Protein AF-A0A9X1MHQ8-F1 (afdb_monomer_lite)

Structure (mmCIF, N/CA/C/O backbone):
data_AF-A0A9X1MHQ8-F1
#
_entry.id   AF-A0A9X1MHQ8-F1
#
loop_
_atom_site.group_PDB
_atom_site.id
_atom_site.type_symbol
_atom_site.label_atom_id
_atom_site.label_alt_id
_atom_site.label_comp_id
_atom_site.label_asym_id
_atom_site.label_entity_id
_atom_site.label_seq_id
_atom_site.pdbx_PDB_ins_code
_atom_site.Cartn_x
_atom_site.Cartn_y
_atom_site.Cartn_z
_atom_site.occupancy
_atom_site.B_iso_or_equiv
_atom_site.auth_seq_id
_atom_site.auth_comp_id
_atom_site.auth_asym_id
_atom_site.auth_atom_id
_atom_site.pdbx_PDB_model_num
ATOM 1 N N . MET A 1 1 ? 14.483 4.955 -11.525 1.00 68.50 1 MET A N 1
ATOM 2 C CA . MET A 1 1 ? 13.405 4.207 -12.190 1.00 68.50 1 MET A CA 1
ATOM 3 C C . MET A 1 1 ? 12.081 4.631 -11.593 1.00 68.50 1 MET A C 1
ATOM 5 O O . MET A 1 1 ? 12.016 4.804 -10.376 1.00 68.50 1 MET A O 1
ATOM 9 N N . ASP A 1 2 ? 11.087 4.879 -12.437 1.00 77.19 2 ASP A N 1
ATOM 10 C CA . ASP A 1 2 ? 9.740 5.229 -11.995 1.00 77.19 2 ASP A CA 1
ATOM 11 C C . ASP A 1 2 ? 8.986 3.965 -11.579 1.00 77.19 2 ASP A C 1
ATOM 13 O O . ASP A 1 2 ? 9.065 2.950 -12.263 1.00 77.19 2 ASP A O 1
ATOM 17 N N . VAL A 1 3 ? 8.275 4.035 -10.454 1.00 85.62 3 VAL A N 1
ATOM 18 C CA . VAL A 1 3 ? 7.381 2.970 -9.986 1.00 85.62 3 VAL A CA 1
ATOM 19 C C . VAL A 1 3 ? 5.959 3.497 -10.059 1.00 85.62 3 VAL A C 1
ATOM 21 O O . VAL A 1 3 ? 5.687 4.621 -9.617 1.00 85.62 3 VAL A O 1
ATOM 24 N N . TRP A 1 4 ? 5.069 2.689 -10.622 1.00 90.44 4 TRP A N 1
ATOM 25 C CA . TRP A 1 4 ? 3.638 2.951 -10.620 1.00 90.44 4 TRP A CA 1
ATOM 26 C C . TRP A 1 4 ? 3.010 2.378 -9.359 1.00 90.44 4 TRP A C 1
ATOM 28 O O . TRP A 1 4 ? 3.450 1.357 -8.839 1.00 90.44 4 TRP A O 1
ATOM 38 N N . ILE A 1 5 ? 2.000 3.048 -8.825 1.00 90.38 5 ILE A N 1
ATOM 39 C CA . ILE A 1 5 ? 1.285 2.567 -7.647 1.00 90.38 5 ILE A CA 1
ATOM 40 C C . ILE A 1 5 ? -0.200 2.718 -7.894 1.00 90.38 5 ILE A C 1
ATOM 42 O O . ILE A 1 5 ? -0.656 3.806 -8.247 1.00 90.38 5 ILE A O 1
ATOM 46 N N . GLU A 1 6 ? -0.949 1.646 -7.685 1.00 91.94 6 GLU A N 1
ATOM 47 C CA . GLU A 1 6 ? -2.400 1.708 -7.685 1.00 91.94 6 GLU A CA 1
ATOM 48 C C . GLU A 1 6 ? -2.899 2.267 -6.349 1.00 91.94 6 GLU A C 1
ATOM 50 O O . GLU A 1 6 ? -2.541 1.811 -5.263 1.00 91.94 6 GLU A O 1
ATOM 55 N N . THR A 1 7 ? -3.710 3.313 -6.433 1.00 91.38 7 THR A N 1
ATOM 56 C CA . THR A 1 7 ? -4.406 3.906 -5.288 1.00 91.38 7 THR A CA 1
ATOM 57 C C . THR A 1 7 ? -5.642 3.083 -4.926 1.00 91.38 7 THR A C 1
ATOM 59 O O . THR A 1 7 ? -6.198 2.383 -5.763 1.00 91.38 7 THR A O 1
ATOM 62 N N . ALA A 1 8 ? -6.175 3.251 -3.716 1.00 89.19 8 ALA A N 1
ATOM 63 C CA . ALA A 1 8 ? -7.423 2.612 -3.286 1.00 89.19 8 ALA A CA 1
ATOM 64 C C . ALA A 1 8 ? -8.642 2.976 -4.163 1.00 89.19 8 ALA A C 1
ATOM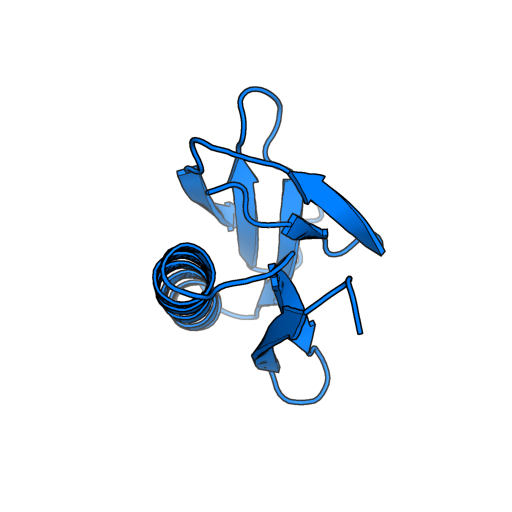 66 O O . ALA A 1 8 ? -9.670 2.310 -4.097 1.00 89.19 8 ALA A O 1
ATOM 67 N N . ALA A 1 9 ? -8.537 4.037 -4.970 1.00 86.94 9 ALA A N 1
ATOM 68 C CA . ALA A 1 9 ? -9.543 4.442 -5.948 1.00 86.94 9 ALA A CA 1
ATOM 69 C C . ALA A 1 9 ? -9.346 3.799 -7.340 1.00 86.94 9 ALA A C 1
ATOM 71 O O . ALA A 1 9 ? -10.075 4.149 -8.263 1.00 86.94 9 ALA A O 1
ATOM 72 N N . GLY A 1 10 ? -8.354 2.918 -7.516 1.00 88.00 10 GLY A N 1
ATOM 73 C CA . GLY A 1 10 ? -8.034 2.262 -8.791 1.00 88.00 10 GLY A CA 1
ATOM 74 C C . GLY A 1 10 ? -7.225 3.121 -9.771 1.00 88.00 10 GLY A C 1
ATOM 75 O O . GLY A 1 10 ? -7.068 2.760 -10.933 1.00 88.00 10 GLY A O 1
ATOM 76 N N . ASN A 1 11 ? -6.716 4.283 -9.344 1.00 89.06 11 ASN A N 1
ATOM 77 C CA . ASN A 1 11 ? -5.871 5.125 -10.198 1.00 89.06 11 ASN A CA 1
ATOM 78 C C . ASN A 1 11 ? -4.401 4.731 -10.065 1.00 89.06 11 ASN A C 1
ATOM 80 O O . ASN A 1 11 ? -3.918 4.594 -8.939 1.00 89.06 11 ASN A O 1
ATOM 84 N N . LEU A 1 12 ? -3.679 4.673 -11.185 1.00 89.12 12 LEU A N 1
ATOM 85 C CA . LEU A 1 12 ? -2.224 4.536 -11.200 1.00 89.12 12 LEU A CA 1
ATOM 86 C C . LEU A 1 12 ? -1.551 5.902 -11.048 1.00 89.12 12 LEU A C 1
ATOM 88 O O . LEU A 1 12 ? -1.752 6.808 -11.857 1.00 89.12 12 LEU A O 1
ATOM 92 N N . VAL A 1 13 ? -0.709 6.037 -10.027 1.00 86.69 13 VAL A N 1
ATO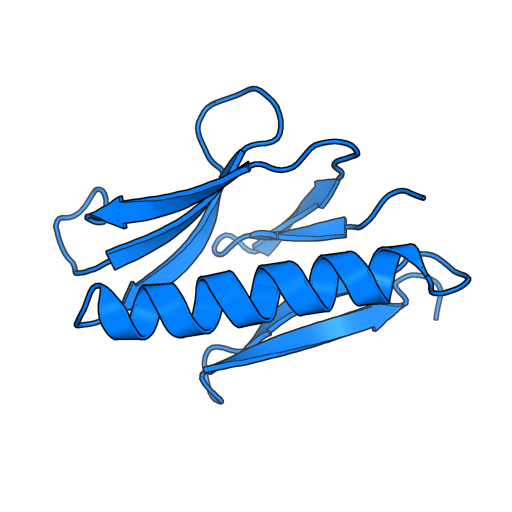M 93 C CA . VAL A 1 13 ? 0.123 7.223 -9.804 1.00 86.69 13 VAL A CA 1
ATOM 94 C C . VAL A 1 13 ? 1.598 6.876 -9.961 1.00 86.69 13 VAL A C 1
ATOM 96 O O . VAL A 1 13 ? 2.065 5.833 -9.508 1.00 86.69 13 VAL A O 1
ATOM 99 N N . ARG A 1 14 ? 2.345 7.769 -10.610 1.00 81.75 14 ARG A N 1
ATOM 100 C CA . ARG A 1 14 ? 3.789 7.645 -10.839 1.00 81.75 14 ARG A CA 1
ATOM 101 C C . ARG A 1 14 ? 4.532 8.541 -9.868 1.00 81.75 14 ARG A C 1
ATOM 103 O O . ARG A 1 14 ? 4.157 9.703 -9.715 1.00 81.75 14 ARG A O 1
ATOM 110 N N . SER A 1 15 ? 5.605 8.056 -9.247 1.00 67.06 15 SER A N 1
ATOM 111 C CA . SER A 1 15 ? 6.436 8.957 -8.447 1.00 67.06 15 SER A CA 1
ATOM 112 C C . SER A 1 15 ? 7.904 8.554 -8.325 1.00 67.06 15 SER A C 1
ATOM 114 O O . SER A 1 15 ? 8.246 7.413 -8.012 1.00 67.06 15 SER A O 1
ATOM 116 N N . ALA A 1 16 ? 8.770 9.557 -8.488 1.00 58.16 16 ALA A N 1
ATOM 117 C CA . ALA A 1 16 ? 10.196 9.491 -8.190 1.00 58.16 16 ALA A CA 1
ATOM 118 C C . ALA A 1 16 ? 10.494 9.677 -6.683 1.00 58.16 16 ALA A C 1
ATOM 120 O O . ALA A 1 16 ? 11.446 9.079 -6.169 1.00 58.16 16 ALA A O 1
ATOM 121 N N . THR A 1 17 ? 9.642 10.417 -5.955 1.00 58.69 17 THR A N 1
ATOM 122 C CA . THR A 1 17 ? 9.814 10.761 -4.532 1.00 58.69 17 THR A CA 1
ATOM 123 C C . THR A 1 17 ? 8.503 10.526 -3.781 1.00 58.69 17 THR A C 1
ATOM 125 O O . THR A 1 17 ? 7.530 11.252 -3.965 1.00 58.69 17 THR A O 1
ATOM 128 N N . LEU A 1 18 ? 8.457 9.487 -2.946 1.00 72.56 18 LEU A N 1
ATOM 129 C CA . LEU A 1 18 ? 7.247 9.077 -2.231 1.00 72.56 18 LEU A CA 1
ATOM 130 C C . LEU A 1 18 ? 7.455 9.199 -0.730 1.00 72.56 18 LEU A C 1
ATOM 132 O O . LEU A 1 18 ? 8.272 8.480 -0.156 1.00 72.56 18 LEU A O 1
ATOM 136 N N . ALA A 1 19 ? 6.676 10.064 -0.089 1.00 84.31 19 ALA A N 1
ATOM 137 C CA . ALA A 1 19 ? 6.430 9.929 1.337 1.00 84.31 19 ALA A CA 1
ATOM 138 C C . ALA A 1 19 ? 5.280 8.935 1.526 1.00 84.31 19 ALA A C 1
ATOM 140 O O . ALA A 1 19 ? 4.203 9.126 0.962 1.00 84.31 19 ALA A O 1
ATOM 141 N N . ILE A 1 20 ? 5.502 7.884 2.318 1.00 89.88 20 ILE A N 1
ATOM 142 C CA . ILE A 1 20 ? 4.437 6.970 2.736 1.00 89.88 20 ILE A CA 1
ATOM 143 C C . ILE A 1 20 ? 4.043 7.349 4.157 1.00 89.88 20 ILE A C 1
ATOM 145 O O . ILE A 1 20 ? 4.863 7.292 5.076 1.00 89.88 20 ILE A O 1
ATOM 149 N N . VAL A 1 21 ? 2.792 7.749 4.339 1.00 91.00 21 VAL A N 1
ATOM 150 C CA . VAL A 1 21 ? 2.272 8.237 5.616 1.00 91.00 21 VAL A CA 1
ATOM 151 C C . VAL A 1 21 ? 1.113 7.374 6.086 1.00 91.00 21 VAL A C 1
ATOM 153 O O . VAL A 1 21 ? 0.420 6.745 5.291 1.00 91.00 21 VAL A O 1
ATOM 156 N N . ILE A 1 22 ? 0.917 7.347 7.401 1.00 93.12 22 ILE A N 1
ATOM 157 C CA . ILE A 1 22 ? -0.239 6.716 8.031 1.00 93.12 22 ILE A CA 1
ATOM 158 C C . ILE A 1 22 ? -1.033 7.819 8.708 1.00 93.12 22 ILE A C 1
ATOM 160 O O . ILE A 1 22 ? -0.463 8.578 9.497 1.00 93.12 22 ILE A O 1
ATOM 164 N N . ARG A 1 23 ? -2.332 7.884 8.434 1.00 92.69 23 ARG A N 1
ATOM 165 C CA . ARG A 1 23 ? -3.239 8.864 9.036 1.00 92.69 23 ARG A CA 1
ATOM 166 C C . ARG A 1 23 ? -4.560 8.206 9.441 1.00 92.69 23 ARG A C 1
ATOM 168 O O . ARG A 1 23 ? -4.880 7.141 8.914 1.00 92.69 23 ARG A O 1
ATOM 175 N N . PRO A 1 24 ? -5.323 8.800 10.369 1.00 93.81 24 PRO A N 1
ATOM 176 C CA . PRO A 1 24 ? -6.729 8.455 10.534 1.00 93.81 24 PRO A CA 1
ATOM 177 C C . PRO A 1 24 ? -7.478 8.680 9.218 1.00 93.81 24 PRO A C 1
ATOM 179 O O . PRO A 1 24 ? -7.175 9.639 8.503 1.00 93.81 24 PRO A O 1
ATOM 182 N N . GLY A 1 25 ? -8.427 7.805 8.900 1.00 88.94 25 GLY A N 1
ATOM 183 C CA . GLY A 1 25 ? -9.219 7.930 7.686 1.00 88.94 25 GLY A CA 1
ATOM 184 C C . GLY A 1 25 ? -10.147 9.136 7.725 1.00 88.94 25 GLY A C 1
ATOM 185 O O . GLY A 1 25 ? -10.664 9.495 8.783 1.00 88.94 25 GLY A O 1
ATOM 186 N N . GLU A 1 26 ? -10.374 9.760 6.569 1.00 80.44 26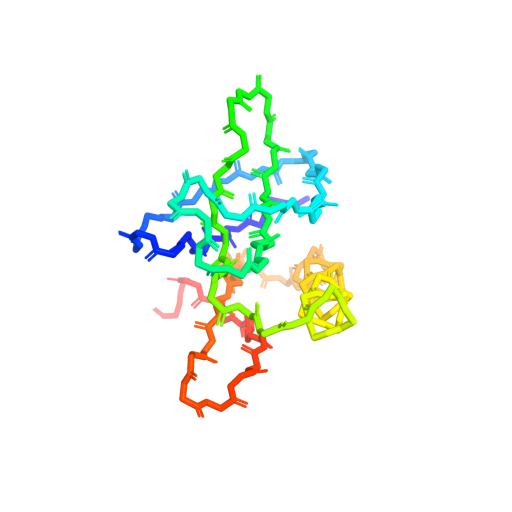 GLU A N 1
ATOM 187 C CA . GLU A 1 26 ? -11.140 11.018 6.482 1.00 80.44 26 GLU A CA 1
ATOM 188 C C . GLU A 1 26 ? -12.596 10.861 6.941 1.00 80.44 26 GLU A C 1
ATOM 190 O O . GLU A 1 26 ? -13.197 11.803 7.449 1.00 80.44 26 GLU A O 1
ATOM 195 N N . SER A 1 27 ? -13.145 9.649 6.834 1.00 77.00 27 SER A N 1
ATOM 196 C CA . SER A 1 27 ? -14.484 9.296 7.322 1.00 77.00 27 SER A CA 1
ATOM 197 C C . SER A 1 27 ? -14.519 8.831 8.786 1.00 77.00 27 SER A C 1
ATOM 199 O O . SER A 1 27 ? -15.573 8.435 9.272 1.00 77.00 27 SER A O 1
ATOM 201 N N . GLY A 1 28 ? -13.381 8.825 9.491 1.00 73.44 28 GLY A N 1
ATOM 202 C CA . GLY A 1 28 ? -13.259 8.282 10.849 1.00 73.44 28 GLY A CA 1
ATOM 203 C C . GLY A 1 28 ? -13.236 6.748 10.926 1.00 73.44 28 GLY A C 1
ATOM 204 O O . GLY A 1 28 ? -13.079 6.192 12.012 1.00 73.44 28 GLY A O 1
ATOM 205 N N . ASN A 1 29 ? -13.335 6.050 9.790 1.00 77.50 29 ASN A N 1
ATOM 206 C CA . ASN A 1 29 ? -13.385 4.588 9.718 1.00 77.50 29 ASN A CA 1
ATOM 207 C C . ASN A 1 29 ? -11.989 3.944 9.710 1.00 77.50 29 ASN A C 1
ATOM 209 O O . ASN A 1 29 ? -11.584 3.291 8.748 1.00 77.50 29 ASN A O 1
ATOM 213 N N . GLY A 1 30 ? -11.256 4.116 10.808 1.00 92.12 30 GLY A N 1
ATOM 214 C CA . GLY A 1 30 ? -9.969 3.456 11.025 1.00 92.12 30 GLY A CA 1
ATOM 215 C C . GLY A 1 30 ? -8.781 4.215 10.438 1.00 92.12 30 GLY A C 1
ATOM 216 O O . GLY A 1 30 ? -8.775 5.444 10.380 1.00 92.12 30 GLY A O 1
ATOM 217 N N . TRP A 1 31 ? -7.738 3.481 10.061 1.00 94.94 31 TRP A N 1
ATOM 218 C CA . TRP A 1 31 ? -6.467 4.038 9.601 1.00 94.94 31 TRP A CA 1
ATOM 219 C C . TRP A 1 31 ? -6.269 3.851 8.096 1.00 94.94 31 TRP A C 1
ATOM 221 O O . TRP A 1 31 ? -6.737 2.877 7.504 1.00 94.94 31 TRP A O 1
ATOM 231 N N . GLU A 1 32 ? -5.536 4.782 7.492 1.00 94.44 32 GLU A N 1
ATOM 232 C CA . GLU A 1 32 ? -5.180 4.810 6.076 1.00 94.44 32 GLU A CA 1
ATOM 233 C C . GLU A 1 32 ? -3.663 4.828 5.897 1.00 94.44 32 GLU A C 1
ATOM 235 O O . GLU A 1 32 ? -2.937 5.489 6.646 1.00 94.44 32 GLU A O 1
ATOM 240 N N . VAL A 1 33 ? -3.199 4.133 4.862 1.00 94.06 33 VAL A N 1
ATOM 241 C CA . VAL A 1 33 ? -1.857 4.254 4.297 1.00 94.06 33 VAL A CA 1
ATOM 242 C C . VAL A 1 33 ? -1.972 5.108 3.047 1.00 94.06 33 VAL A C 1
ATOM 244 O O . VAL A 1 33 ? -2.704 4.765 2.118 1.00 94.06 33 VAL A O 1
ATOM 247 N N . CYS A 1 34 ? -1.241 6.214 3.014 1.00 91.81 34 CYS A N 1
ATOM 248 C CA . CYS A 1 34 ? -1.265 7.149 1.900 1.00 91.81 34 CYS A CA 1
ATOM 249 C C . CYS A 1 34 ? 0.134 7.350 1.328 1.00 91.81 34 CYS A C 1
ATOM 251 O O . CYS A 1 34 ? 1.137 7.299 2.040 1.00 91.81 34 CYS A O 1
ATOM 253 N N . ILE A 1 35 ? 0.177 7.644 0.038 1.00 88.56 35 ILE A N 1
ATOM 254 C CA . ILE A 1 35 ? 1.369 8.002 -0.716 1.00 88.56 35 ILE A CA 1
ATOM 255 C C . ILE A 1 35 ? 1.269 9.467 -1.137 1.00 88.56 35 ILE A C 1
ATOM 257 O O . ILE A 1 35 ? 0.278 9.889 -1.726 1.00 88.56 35 ILE A O 1
ATOM 261 N N . SER A 1 36 ? 2.282 10.273 -0.829 1.00 77.31 36 SER A N 1
ATOM 262 C CA . SER A 1 36 ? 2.358 11.663 -1.286 1.00 77.31 36 SER A CA 1
ATOM 263 C C . SER A 1 36 ? 3.506 11.822 -2.270 1.00 77.31 36 SER A C 1
ATOM 265 O O . SER A 1 36 ? 4.656 11.523 -1.943 1.00 77.31 36 SER A O 1
ATOM 267 N N . ALA A 1 37 ? 3.171 12.283 -3.477 1.00 61.84 37 ALA A N 1
ATOM 268 C CA . ALA A 1 37 ? 4.134 12.584 -4.530 1.00 61.84 37 ALA A CA 1
ATOM 269 C C . ALA A 1 37 ? 4.444 14.089 -4.660 1.00 61.84 37 ALA A C 1
ATOM 271 O O . ALA A 1 37 ? 5.452 14.413 -5.280 1.00 61.84 37 ALA A O 1
ATOM 272 N N . SER A 1 38 ? 3.609 14.988 -4.102 1.00 54.06 38 SER A N 1
ATOM 273 C CA . SER A 1 38 ? 3.769 16.473 -4.006 1.00 54.06 38 SER A CA 1
ATOM 274 C C . SER A 1 38 ? 2.435 17.248 -3.861 1.00 54.06 38 SER A C 1
ATOM 276 O O . SER A 1 38 ? 2.435 18.475 -3.826 1.00 54.06 38 SER A O 1
ATOM 278 N N . ALA A 1 39 ? 1.296 16.561 -3.729 1.00 61.84 39 ALA A N 1
ATOM 279 C CA . ALA A 1 39 ? -0.044 17.133 -3.518 1.00 61.84 39 ALA A CA 1
ATOM 280 C C . ALA A 1 39 ? -0.762 16.367 -2.367 1.00 61.84 39 ALA A C 1
ATOM 282 O O . ALA A 1 39 ? -0.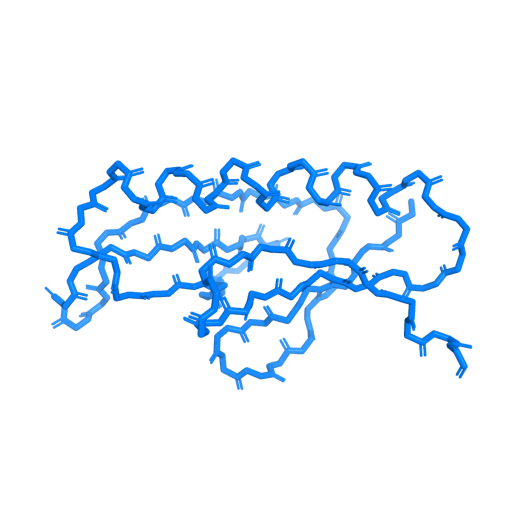062 15.597 -1.684 1.00 61.84 39 ALA A O 1
ATOM 283 N N . PRO A 1 40 ? -2.079 16.543 -2.071 1.00 71.69 40 PRO A N 1
ATOM 284 C CA . PRO A 1 40 ? -2.688 15.823 -0.952 1.00 71.69 40 PRO A CA 1
ATOM 285 C C . PRO A 1 40 ? -2.447 14.308 -1.102 1.00 71.69 40 PRO A C 1
ATOM 287 O O . PRO A 1 40 ? -2.540 13.791 -2.220 1.00 71.69 40 PRO A O 1
ATOM 290 N N . PRO A 1 41 ? -2.056 13.607 -0.019 1.00 80.19 41 PRO A N 1
ATOM 291 C CA . PRO A 1 41 ? -1.667 12.204 -0.097 1.00 80.19 41 PRO A CA 1
ATOM 292 C C . PRO A 1 41 ? -2.772 11.358 -0.733 1.00 80.19 41 PRO A C 1
ATOM 294 O O . PRO A 1 41 ? -3.915 11.389 -0.287 1.00 80.19 41 PRO A O 1
ATOM 297 N N . SER A 1 42 ? -2.432 10.586 -1.762 1.00 87.94 42 SER A N 1
ATOM 298 C CA . SER A 1 42 ? -3.354 9.623 -2.360 1.00 87.94 42 SER A CA 1
ATOM 299 C C . SER A 1 42 ? -3.438 8.390 -1.472 1.00 87.94 42 SER A C 1
ATOM 301 O O . SER A 1 42 ? -2.417 7.867 -1.020 1.00 87.94 42 SER A O 1
ATOM 303 N N . VAL A 1 43 ? -4.650 7.923 -1.196 1.00 91.56 43 VAL A N 1
ATOM 304 C CA . VAL A 1 43 ? -4.861 6.732 -0.370 1.00 91.56 43 VAL A CA 1
ATOM 305 C C . VAL A 1 43 ? -4.419 5.504 -1.160 1.00 91.56 43 VAL A C 1
ATOM 307 O O . VAL A 1 43 ? -4.899 5.270 -2.263 1.00 91.56 43 VAL A O 1
ATOM 310 N N . PHE A 1 44 ? -3.501 4.727 -0.596 1.00 93.06 44 PHE A N 1
ATOM 311 C CA . PHE A 1 44 ? -3.078 3.434 -1.132 1.00 93.06 44 PHE A CA 1
ATOM 312 C C . PHE A 1 44 ? -3.953 2.312 -0.574 1.00 93.06 44 PHE A C 1
ATOM 314 O O . PHE A 1 44 ? -4.459 1.481 -1.314 1.00 93.06 44 PHE A O 1
ATOM 321 N N . ALA A 1 45 ? -4.178 2.327 0.741 1.00 94.12 45 ALA A N 1
ATOM 322 C CA . ALA A 1 45 ? -5.015 1.352 1.423 1.00 94.12 45 ALA A CA 1
ATOM 323 C C . ALA A 1 45 ? -5.701 1.988 2.639 1.00 94.12 45 ALA A C 1
ATOM 325 O O . ALA A 1 45 ? -5.129 2.867 3.283 1.00 94.12 45 ALA A O 1
ATOM 326 N N . ALA A 1 46 ? -6.914 1.546 2.968 1.00 93.44 46 ALA A N 1
ATOM 327 C CA . ALA A 1 46 ? -7.752 2.154 4.004 1.00 93.44 46 ALA A CA 1
ATOM 328 C C . ALA A 1 46 ? -8.508 1.115 4.839 1.00 93.44 46 ALA A C 1
ATOM 330 O O . ALA A 1 46 ? -8.515 -0.075 4.520 1.00 93.44 46 ALA A O 1
ATOM 331 N N . GLY A 1 47 ? -9.180 1.576 5.895 1.00 92.06 47 GLY A N 1
ATOM 332 C CA . GLY A 1 47 ? -10.081 0.749 6.697 1.00 92.06 47 GLY A CA 1
ATOM 333 C C . GLY A 1 47 ? -9.349 -0.285 7.546 1.00 92.06 47 GLY A C 1
ATOM 334 O O . GLY A 1 47 ? -9.815 -1.418 7.648 1.00 92.06 47 GLY A O 1
ATOM 335 N N . PHE A 1 48 ? -8.181 0.076 8.082 1.00 94.12 48 PHE A N 1
ATOM 336 C CA . PHE A 1 48 ? -7.461 -0.733 9.067 1.00 94.12 48 PHE A CA 1
ATOM 337 C C . PHE A 1 48 ? -7.987 -0.436 10.472 1.00 94.12 48 PHE A C 1
ATOM 339 O O . PHE A 1 48 ? -8.177 0.732 10.825 1.00 94.12 48 PHE A O 1
ATOM 346 N N . GLY A 1 49 ? -8.207 -1.474 11.282 1.00 93.69 49 GLY A N 1
ATOM 347 C CA . GLY A 1 49 ? -8.784 -1.337 12.622 1.00 93.69 49 GLY A CA 1
ATOM 348 C C . GLY A 1 49 ? -7.826 -0.683 13.619 1.00 93.69 49 GLY A C 1
ATOM 349 O O . GLY A 1 49 ? -8.259 -0.057 14.586 1.00 93.69 49 GLY A O 1
ATOM 350 N N . SER A 1 50 ? -6.520 -0.770 13.359 1.00 94.50 50 SER A N 1
ATOM 351 C CA . SER A 1 50 ? -5.468 -0.213 14.210 1.00 94.50 50 SER A CA 1
ATOM 352 C C . SER A 1 50 ? -4.366 0.488 13.412 1.00 94.50 50 SER A C 1
ATOM 354 O O . SER A 1 50 ? -4.172 0.267 12.211 1.00 94.50 50 SER A O 1
ATOM 356 N N . ARG A 1 51 ? -3.595 1.340 14.100 1.00 95.38 51 ARG A N 1
ATOM 357 C CA . ARG A 1 51 ? -2.424 2.003 13.511 1.00 95.38 51 ARG A CA 1
ATOM 358 C C . ARG A 1 51 ? -1.319 0.993 13.204 1.00 95.38 51 ARG A C 1
ATOM 360 O O . ARG A 1 51 ? -0.517 1.205 12.295 1.00 95.38 51 ARG A O 1
ATOM 367 N N . GLU A 1 52 ? -1.247 -0.070 13.993 1.00 95.94 52 GLU A N 1
ATOM 368 C CA . GLU A 1 52 ? -0.302 -1.174 13.881 1.00 95.94 52 GLU A CA 1
ATOM 369 C C . GLU A 1 52 ? -0.533 -1.963 12.588 1.00 95.94 52 GLU A C 1
ATOM 371 O O . GLU A 1 52 ? 0.419 -2.170 11.837 1.00 95.94 52 GLU A O 1
ATOM 376 N N . GLU A 1 53 ? -1.786 -2.297 12.265 1.00 94.75 53 GLU A N 1
ATOM 377 C CA . GLU A 1 53 ? -2.159 -2.916 10.984 1.00 94.75 53 GLU A CA 1
ATOM 378 C C . GLU A 1 53 ? -1.765 -2.034 9.794 1.00 94.75 53 GLU A C 1
ATOM 380 O O . GLU A 1 53 ? -1.042 -2.474 8.898 1.00 94.75 53 GLU A O 1
ATOM 385 N N . ALA A 1 54 ? -2.138 -0.749 9.825 1.00 95.38 54 ALA A N 1
ATOM 386 C CA . ALA A 1 54 ? -1.740 0.204 8.788 1.00 95.38 54 ALA A CA 1
ATOM 387 C C . ALA A 1 54 ? -0.208 0.327 8.677 1.00 95.38 54 ALA A C 1
ATOM 389 O O . ALA A 1 54 ? 0.345 0.523 7.594 1.00 95.38 54 ALA A O 1
ATOM 390 N N . ARG A 1 55 ? 0.516 0.177 9.794 1.00 96.38 55 ARG A N 1
ATOM 391 C CA . ARG A 1 55 ? 1.983 0.185 9.820 1.00 96.38 55 ARG A CA 1
ATOM 392 C C . ARG A 1 55 ? 2.586 -1.016 9.109 1.00 96.38 55 ARG A C 1
ATOM 394 O O . ARG A 1 55 ? 3.585 -0.807 8.420 1.00 96.38 55 ARG A O 1
ATOM 401 N N . LEU A 1 56 ? 2.011 -2.207 9.250 1.00 96.38 56 LEU A N 1
ATOM 402 C CA . LEU A 1 56 ? 2.464 -3.396 8.527 1.00 96.38 56 LEU A CA 1
ATOM 403 C C . LEU A 1 56 ? 2.320 -3.196 7.016 1.00 96.38 56 LEU A C 1
ATOM 405 O O . LEU A 1 56 ? 3.295 -3.381 6.289 1.00 96.38 56 LEU A O 1
ATOM 409 N N . ILE A 1 57 ? 1.167 -2.697 6.560 1.00 96.69 57 ILE A N 1
ATOM 410 C CA . ILE A 1 57 ? 0.932 -2.423 5.133 1.00 96.69 57 ILE A CA 1
ATOM 411 C C . ILE A 1 57 ? 1.856 -1.327 4.605 1.00 96.69 57 ILE A C 1
ATOM 413 O O . ILE A 1 57 ? 2.465 -1.484 3.552 1.00 96.69 57 ILE A O 1
ATOM 417 N N . ARG A 1 58 ? 2.049 -0.241 5.359 1.00 95.25 58 ARG A N 1
ATOM 418 C CA . ARG A 1 58 ? 3.005 0.816 4.998 1.00 95.25 58 ARG A CA 1
ATOM 419 C C . ARG A 1 58 ? 4.436 0.290 4.863 1.00 95.25 58 ARG A C 1
ATOM 421 O O . ARG A 1 58 ? 5.156 0.731 3.971 1.00 95.25 58 ARG A O 1
ATOM 428 N N . ASN A 1 59 ? 4.864 -0.623 5.735 1.00 95.12 59 ASN A N 1
ATOM 429 C CA . ASN A 1 59 ? 6.196 -1.225 5.646 1.00 95.12 59 ASN A CA 1
ATOM 430 C C . ASN A 1 59 ? 6.309 -2.151 4.427 1.00 95.12 59 ASN A C 1
ATOM 432 O O . ASN A 1 59 ? 7.298 -2.071 3.703 1.00 95.12 59 ASN A O 1
ATOM 436 N N . ALA A 1 60 ? 5.289 -2.975 4.172 1.00 95.31 60 ALA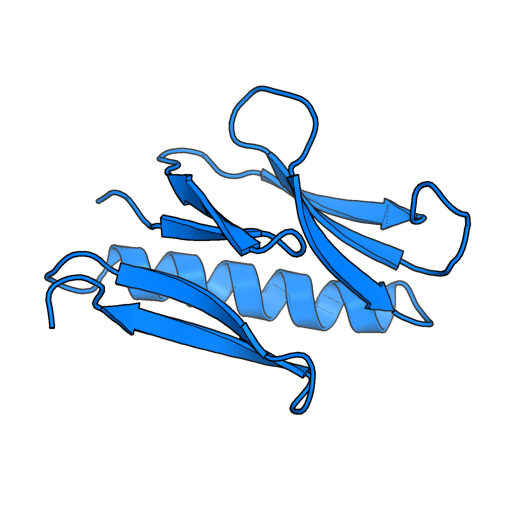 A N 1
ATOM 437 C CA . ALA A 1 60 ? 5.228 -3.828 2.988 1.00 95.31 60 ALA A CA 1
ATOM 438 C C . ALA A 1 60 ? 5.279 -2.998 1.695 1.00 95.31 60 ALA A C 1
ATOM 440 O O . ALA A 1 60 ? 6.061 -3.305 0.801 1.00 95.31 60 ALA A O 1
ATOM 441 N N . LEU A 1 61 ? 4.543 -1.884 1.643 1.00 93.81 61 LEU A N 1
ATOM 442 C CA . LEU A 1 61 ? 4.588 -0.928 0.539 1.00 93.81 61 LEU A CA 1
ATOM 443 C C . LEU A 1 61 ? 5.984 -0.329 0.341 1.00 93.81 61 LEU A C 1
ATOM 445 O O . LEU A 1 61 ? 6.470 -0.269 -0.786 1.00 93.81 61 LEU A O 1
ATOM 449 N N . ALA A 1 62 ? 6.658 0.083 1.418 1.00 91.31 62 ALA A N 1
ATOM 450 C CA . ALA A 1 62 ? 8.014 0.623 1.327 1.00 91.31 62 ALA A CA 1
ATOM 451 C C . ALA A 1 62 ? 9.004 -0.398 0.735 1.00 91.31 62 ALA A C 1
ATOM 453 O O . ALA A 1 62 ? 9.811 -0.047 -0.128 1.00 91.31 62 ALA A O 1
ATOM 454 N N . VAL A 1 63 ? 8.914 -1.661 1.167 1.00 92.38 63 VAL A N 1
ATOM 455 C CA . VAL A 1 63 ? 9.739 -2.759 0.641 1.00 92.38 63 VAL A CA 1
ATOM 456 C C . VAL A 1 63 ? 9.405 -3.036 -0.824 1.00 92.38 63 VAL A C 1
ATOM 458 O O . VAL A 1 63 ? 10.320 -3.111 -1.641 1.00 92.38 63 VAL A O 1
ATOM 461 N N . ALA A 1 64 ? 8.120 -3.115 -1.175 1.00 92.31 64 ALA A N 1
ATOM 462 C CA . ALA A 1 64 ? 7.666 -3.354 -2.543 1.00 92.31 64 ALA A CA 1
ATOM 463 C C . ALA A 1 64 ? 8.142 -2.261 -3.508 1.00 92.31 64 ALA A C 1
ATOM 465 O O . ALA A 1 64 ? 8.683 -2.578 -4.562 1.00 92.31 64 ALA A O 1
ATOM 466 N N . ILE A 1 65 ? 8.040 -0.982 -3.124 1.00 89.56 65 ILE A N 1
ATOM 467 C CA . ILE A 1 65 ? 8.568 0.142 -3.915 1.00 89.56 65 ILE A CA 1
ATOM 468 C C . ILE A 1 65 ? 10.088 0.032 -4.070 1.00 89.56 65 ILE A C 1
ATOM 470 O O . ILE A 1 65 ? 10.613 0.274 -5.156 1.00 89.56 65 ILE A O 1
ATOM 474 N N . SER A 1 66 ? 10.810 -0.318 -3.001 1.00 88.56 66 SER A N 1
ATOM 475 C CA . SER A 1 66 ? 12.265 -0.482 -3.072 1.00 88.56 66 SER A CA 1
ATOM 476 C C . SER A 1 66 ? 12.669 -1.631 -3.998 1.00 88.56 66 SER A C 1
ATOM 478 O O . SER A 1 66 ? 13.631 -1.480 -4.745 1.00 88.56 66 SER A O 1
ATOM 480 N N . GLY A 1 67 ? 11.939 -2.749 -3.964 1.00 88.81 67 GLY A N 1
ATOM 481 C CA . GLY A 1 67 ? 12.141 -3.884 -4.865 1.00 88.81 67 GLY A CA 1
ATOM 482 C C . GLY A 1 67 ? 11.808 -3.534 -6.314 1.00 88.81 67 GLY A C 1
ATOM 483 O O . GLY A 1 67 ? 12.633 -3.746 -7.193 1.00 88.81 67 GLY A O 1
ATOM 484 N N . ALA A 1 68 ? 10.658 -2.897 -6.551 1.00 88.88 68 ALA A N 1
ATOM 485 C CA . ALA A 1 68 ? 10.218 -2.440 -7.868 1.00 88.88 68 ALA A CA 1
ATOM 486 C C . ALA A 1 68 ? 11.245 -1.515 -8.536 1.00 88.88 68 ALA A C 1
ATOM 488 O O . ALA A 1 68 ? 11.535 -1.659 -9.716 1.00 88.88 68 ALA A O 1
ATOM 489 N N . LYS A 1 69 ? 11.867 -0.600 -7.779 1.00 86.12 69 LYS A N 1
ATOM 490 C CA . LYS A 1 69 ? 12.924 0.285 -8.305 1.00 86.12 69 LYS A CA 1
ATOM 491 C C . LYS A 1 69 ? 14.166 -0.456 -8.814 1.00 86.12 69 LYS A C 1
ATOM 493 O O . LYS A 1 69 ? 14.943 0.159 -9.541 1.00 86.12 69 LYS A O 1
ATOM 498 N N . ALA A 1 70 ? 14.372 -1.704 -8.394 1.00 83.88 70 ALA A N 1
ATOM 499 C CA . ALA A 1 70 ? 15.494 -2.548 -8.797 1.00 83.88 70 ALA A CA 1
ATOM 500 C C . ALA A 1 70 ? 15.148 -3.518 -9.943 1.00 83.88 70 ALA A C 1
ATOM 502 O O . ALA A 1 70 ? 16.050 -4.173 -10.459 1.00 83.88 70 ALA A O 1
ATOM 503 N N . CYS A 1 71 ? 13.874 -3.625 -10.333 1.00 80.88 71 CYS A N 1
ATOM 504 C CA . CYS A 1 71 ? 13.433 -4.463 -11.445 1.00 80.88 71 CYS A CA 1
ATOM 505 C C . CYS A 1 71 ? 13.647 -3.757 -12.790 1.00 80.88 71 CYS A C 1
ATOM 507 O O . CYS A 1 71 ? 13.509 -2.541 -12.880 1.00 80.88 71 CYS A O 1
ATOM 509 N N . GLU A 1 72 ? 13.924 -4.521 -13.846 1.00 81.56 72 GLU A N 1
ATOM 510 C CA . GLU A 1 72 ? 13.774 -4.047 -15.227 1.00 81.56 72 GLU A CA 1
ATOM 511 C C . GLU A 1 72 ? 12.272 -4.010 -15.597 1.00 81.56 72 GLU A C 1
ATOM 513 O O . GLU A 1 72 ? 11.489 -4.757 -15.013 1.00 81.56 72 GLU A O 1
ATOM 518 N N . GLY A 1 73 ? 11.849 -3.140 -16.526 1.00 85.06 73 GLY A N 1
ATOM 519 C CA . GLY A 1 73 ? 10.448 -3.059 -16.994 1.00 85.06 73 GLY A CA 1
ATOM 520 C C . GLY A 1 73 ? 9.653 -1.835 -16.516 1.00 85.06 73 GLY A C 1
ATOM 521 O O . GLY A 1 73 ? 10.213 -0.762 -16.292 1.00 85.06 73 GLY A O 1
ATOM 522 N N . THR A 1 74 ? 8.328 -1.966 -16.402 1.00 88.00 74 THR A N 1
ATOM 523 C CA . THR A 1 74 ? 7.417 -0.907 -15.924 1.00 88.00 74 THR A CA 1
ATOM 524 C C . THR A 1 74 ? 6.663 -1.392 -14.682 1.00 88.00 74 THR A C 1
ATOM 526 O O . THR A 1 74 ? 5.462 -1.660 -14.742 1.00 88.00 74 THR A O 1
ATOM 529 N N . PRO A 1 75 ? 7.346 -1.518 -13.532 1.00 90.94 75 PRO A N 1
ATOM 530 C CA . PRO A 1 75 ? 6.758 -2.129 -12.354 1.00 90.94 75 PRO A CA 1
ATOM 531 C C . PRO A 1 75 ? 5.666 -1.246 -11.739 1.00 90.94 75 PRO A C 1
ATOM 533 O O . PRO A 1 75 ? 5.818 -0.025 -11.595 1.00 90.94 75 PRO A O 1
ATOM 536 N N . ALA A 1 76 ? 4.592 -1.897 -11.313 1.00 91.44 76 ALA A N 1
ATOM 537 C CA . ALA A 1 76 ? 3.491 -1.334 -10.561 1.00 91.44 76 ALA A CA 1
ATOM 538 C C . ALA A 1 76 ? 3.294 -2.070 -9.234 1.00 91.44 76 ALA A C 1
ATOM 540 O O . ALA A 1 76 ? 3.486 -3.280 -9.147 1.00 91.44 76 ALA A O 1
ATOM 541 N N . VAL A 1 77 ? 2.930 -1.325 -8.1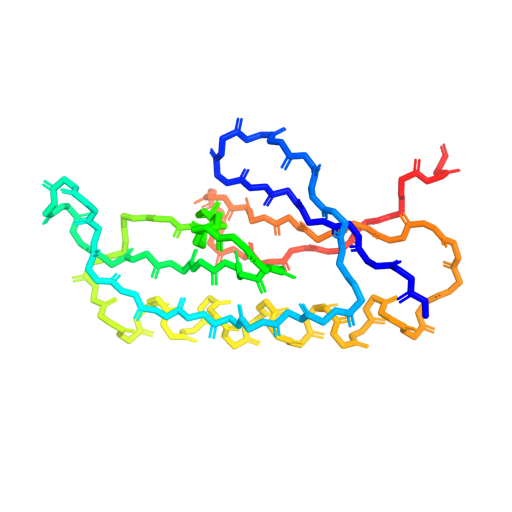93 1.00 93.50 77 VAL A N 1
ATOM 542 C CA . VAL A 1 77 ? 2.676 -1.838 -6.846 1.00 93.50 77 VAL A CA 1
ATOM 543 C C . VAL A 1 77 ? 1.195 -1.695 -6.511 1.00 93.50 77 VAL A C 1
ATOM 545 O O . VAL A 1 77 ? 0.613 -0.627 -6.704 1.00 93.50 77 VAL A O 1
ATOM 548 N N . PHE A 1 78 ? 0.607 -2.752 -5.958 1.00 94.56 78 PHE A N 1
ATOM 549 C CA . PHE A 1 78 ? -0.831 -2.884 -5.723 1.00 94.56 78 PHE A CA 1
ATOM 550 C C . PHE A 1 78 ? -1.113 -3.349 -4.297 1.00 94.56 78 PHE A C 1
ATOM 552 O O . PHE A 1 78 ? -0.295 -4.049 -3.691 1.00 94.56 78 PHE A O 1
ATOM 559 N N . PHE A 1 79 ? -2.280 -2.990 -3.766 1.00 96.00 79 PHE A N 1
ATOM 560 C CA . PHE A 1 79 ? -2.779 -3.529 -2.504 1.00 96.00 79 PHE A CA 1
ATOM 561 C C . PHE A 1 79 ? -3.878 -4.557 -2.762 1.00 96.00 79 PHE A C 1
ATOM 563 O O . PHE A 1 79 ? -4.962 -4.216 -3.225 1.00 96.00 79 PHE A O 1
ATOM 570 N N . ASP A 1 80 ? -3.623 -5.809 -2.400 1.00 94.69 80 ASP A N 1
ATOM 571 C CA . ASP A 1 80 ? -4.635 -6.855 -2.420 1.00 94.69 80 ASP A CA 1
ATOM 572 C C . ASP A 1 80 ? -5.427 -6.817 -1.109 1.00 94.69 80 ASP A C 1
ATOM 574 O O . ASP A 1 80 ? -4.914 -7.141 -0.032 1.00 94.69 80 ASP A O 1
ATOM 578 N N . ARG A 1 81 ? -6.695 -6.408 -1.203 1.00 89.56 81 ARG A N 1
ATOM 579 C CA . ARG A 1 81 ? -7.582 -6.274 -0.044 1.00 89.56 81 ARG A CA 1
ATOM 580 C C . ARG A 1 81 ? -8.033 -7.616 0.527 1.00 89.56 81 ARG A C 1
ATOM 582 O O . ARG A 1 81 ? -8.282 -7.676 1.728 1.00 89.56 81 ARG A O 1
ATOM 589 N N . GLU A 1 82 ? -8.152 -8.657 -0.292 1.00 91.19 82 GLU A N 1
ATOM 590 C CA . GLU A 1 82 ? -8.627 -9.973 0.152 1.00 91.19 82 GLU A CA 1
ATOM 591 C C . GLU A 1 82 ? -7.568 -10.677 0.996 1.00 91.19 82 GLU A C 1
ATOM 593 O O . GLU A 1 82 ? -7.874 -11.269 2.029 1.00 91.19 82 GLU A O 1
ATOM 598 N N . THR A 1 83 ? -6.307 -10.566 0.578 1.00 92.88 83 THR A N 1
ATOM 599 C CA . THR A 1 83 ? -5.177 -11.191 1.278 1.00 92.88 83 THR A CA 1
ATOM 600 C C . THR A 1 83 ? -4.459 -10.244 2.239 1.00 92.88 83 THR A C 1
ATOM 602 O O . THR A 1 83 ? -3.610 -10.692 3.008 1.00 92.88 83 THR A O 1
ATOM 605 N N . LEU A 1 84 ? -4.793 -8.948 2.220 1.00 92.62 84 LEU A N 1
ATOM 606 C CA . LEU A 1 84 ? -4.108 -7.884 2.964 1.00 92.62 84 LEU A CA 1
ATOM 607 C C . LEU A 1 84 ? -2.601 -7.840 2.665 1.00 92.62 84 LEU A C 1
ATOM 609 O O . LEU A 1 84 ? -1.778 -7.634 3.560 1.00 92.62 84 LEU A O 1
ATOM 613 N N . THR A 1 85 ? -2.234 -8.022 1.396 1.00 94.75 85 THR A N 1
ATOM 614 C CA . THR A 1 85 ? -0.837 -8.035 0.944 1.00 94.75 85 THR A CA 1
ATOM 615 C C . THR A 1 85 ? -0.535 -6.911 -0.039 1.00 94.75 85 THR A C 1
ATOM 617 O O . THR A 1 85 ? -1.427 -6.333 -0.655 1.00 94.75 85 THR A O 1
ATOM 620 N N . VAL A 1 86 ? 0.751 -6.579 -0.171 1.00 96.00 86 VAL A N 1
ATOM 621 C CA . VAL A 1 86 ? 1.242 -5.667 -1.207 1.00 96.00 86 VAL A CA 1
ATOM 622 C C . VAL A 1 86 ? 1.952 -6.489 -2.273 1.00 96.00 86 VAL A C 1
ATOM 624 O O . VAL A 1 86 ? 2.826 -7.292 -1.943 1.00 96.00 86 VAL A O 1
ATOM 627 N N . LYS A 1 87 ? 1.578 -6.283 -3.534 1.00 94.62 87 LYS A N 1
ATOM 628 C CA . LYS A 1 87 ? 2.100 -7.011 -4.695 1.00 94.62 87 LYS A CA 1
ATOM 629 C C . LYS A 1 87 ? 2.829 -6.065 -5.638 1.00 94.62 87 LYS A C 1
ATOM 631 O O . LYS A 1 87 ? 2.512 -4.879 -5.675 1.00 94.62 87 LYS A O 1
ATOM 636 N N . THR A 1 88 ? 3.772 -6.606 -6.402 1.00 92.75 88 THR A N 1
ATOM 637 C CA . THR A 1 88 ? 4.458 -5.896 -7.487 1.00 92.75 88 THR A CA 1
ATOM 638 C C . THR A 1 88 ? 4.290 -6.695 -8.773 1.00 92.75 88 THR A C 1
ATOM 640 O O . THR A 1 88 ? 4.563 -7.894 -8.772 1.00 92.75 88 THR A O 1
ATOM 643 N N . GLU A 1 89 ? 3.873 -6.043 -9.853 1.00 92.00 89 GLU A N 1
ATOM 644 C CA . GLU A 1 89 ? 3.673 -6.649 -11.177 1.00 92.00 89 GLU A CA 1
ATOM 645 C C . GLU A 1 89 ? 4.286 -5.746 -12.256 1.00 92.00 89 GLU A C 1
ATOM 647 O O . GLU A 1 89 ? 4.459 -4.551 -12.024 1.00 92.00 89 GLU A O 1
ATOM 652 N N . ASP A 1 90 ? 4.640 -6.288 -13.422 1.00 89.81 90 ASP A N 1
ATOM 653 C CA . ASP A 1 90 ? 5.111 -5.481 -14.556 1.00 89.81 90 ASP A CA 1
ATOM 654 C C . ASP A 1 90 ? 3.930 -5.108 -15.462 1.00 89.81 90 ASP A C 1
ATOM 656 O O . ASP A 1 90 ? 3.226 -5.984 -15.959 1.00 89.81 90 ASP A O 1
ATOM 660 N N . LEU A 1 91 ? 3.716 -3.808 -15.689 1.00 86.00 91 LEU A N 1
ATOM 661 C CA . LEU A 1 91 ? 2.660 -3.312 -16.577 1.00 86.00 91 LEU A CA 1
ATOM 662 C C . LEU A 1 91 ? 2.954 -3.562 -18.060 1.00 86.00 91 LEU A C 1
ATOM 664 O O . LEU A 1 91 ? 2.046 -3.444 -18.877 1.00 86.00 91 LEU A O 1
ATOM 668 N N . ALA A 1 92 ? 4.210 -3.833 -18.419 1.00 80.00 92 ALA A N 1
ATOM 669 C CA . ALA A 1 92 ? 4.632 -4.035 -19.803 1.00 80.00 92 ALA A CA 1
ATOM 670 C C . ALA A 1 92 ? 4.497 -5.491 -20.296 1.00 80.00 92 ALA A C 1
ATOM 672 O O . ALA A 1 92 ? 4.996 -5.787 -21.383 1.00 80.00 92 ALA A O 1
ATOM 673 N N . GLY A 1 93 ? 3.875 -6.372 -19.499 1.00 56.78 93 GLY A N 1
ATOM 674 C CA . GLY A 1 93 ? 3.631 -7.780 -19.838 1.00 56.78 93 GLY A CA 1
ATOM 675 C C . GLY A 1 93 ? 2.925 -8.000 -21.173 1.00 56.78 93 GLY A C 1
ATOM 676 O O . GLY A 1 93 ? 2.033 -7.195 -21.525 1.00 56.78 93 GLY A O 1
#

pLDDT: mean 87.1, std 9.94, range [54.06, 96.69]

Radius of gyration: 12.52 Å; chains: 1; bounding box: 30×28×34 Å

Sequence (93 aa):
MDVWIETAAGNLVRSATLAIVIRPGESGNGWEVCISASAPPSVFAAGFGSREEARLIRNALAVAISGAKACEGTPAVFFDRETLTVKTEDLAG

Secondary structure (DSSP, 8-state):
--EEEE-TTS-EEEESS-EEEEEE-TTSSSEEEEEESSSSPEEEEEEESSHHHHHHHHHHHHHHHHHHTTSSS-EEEEEETTTTEEEEEETT-

Organism: NCBI:txid2886935

Foldseek 3Di:
DWEWEQFPVRDTDIAPDWDWDKDQDPVNQGIFTFIDRPDPTGTQDDRDNYSVLNVVLSVQVVVQVVVQVVDPAHKYWHQDPVVRHIDIDHPVD